Protein AF-A0A9X1IE29-F1 (afdb_monomer)

Organism: NCBI:txid2883479

Radius of gyration: 14.36 Å; Cα contacts (8 Å, |Δi|>4): 233; chains: 1; bounding box: 39×38×34 Å

Sequence (122 aa):
MTEAEPSRCIRVRAYREGVRDAGRTFRLPADADVQAALKRAALAAVPKAEGWTLRLFSVERTEAGERVAAVLDRLARREMGGPDFAAALAATLDGARAVLAVGARDAKRVERVRSALGGDRR

Secondary structure (DSSP, 8-state):
---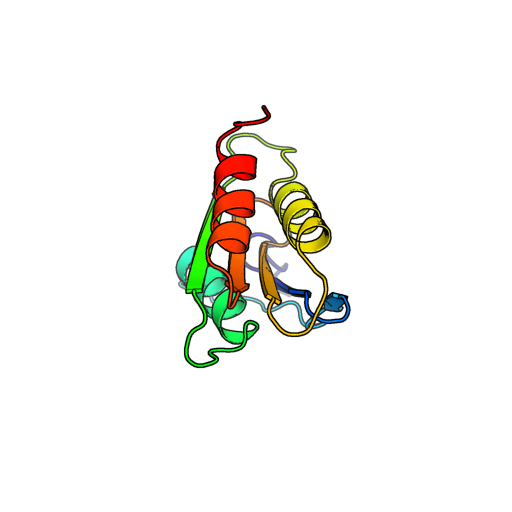--GGGEEEEEEESSSEEEEEEEEEPPTT--HHHHHHHHHHHHS---TT-EEEEEEEE-SSTT--HHHHHHHHHHHH--STTEEEEEEEETTSSEEEEEEEESSHHHHHHHHHHHTT---

pLDDT: mean 87.64, std 11.44, range [39.91, 97.5]

Solvent-accessible surface area (backbone atoms only — not comparable to full-atom values): 6823 Å² total; per-residue (Å²): 133,84,76,79,58,41,76,42,26,34,38,42,34,30,36,32,92,52,80,42,67,68,84,52,73,44,76,56,63,99,83,57,60,60,68,63,48,29,50,52,56,7,51,72,59,31,79,89,56,88,78,43,44,74,50,79,47,79,49,67,54,90,54,91,88,51,58,55,49,59,54,51,51,52,52,49,60,70,65,46,56,54,93,58,29,31,24,8,41,12,27,25,68,67,36,52,39,26,20,39,26,40,31,19,52,52,55,67,62,55,47,52,55,51,36,61,72,73,68,62,77,128

Structure (mmCIF, N/CA/C/O backbone):
data_AF-A0A9X1IE29-F1
#
_entry.id   AF-A0A9X1IE29-F1
#
loop_
_atom_site.group_PDB
_atom_site.id
_atom_site.type_symbol
_atom_site.label_atom_id
_atom_site.label_alt_id
_atom_site.label_comp_id
_atom_site.label_asym_id
_atom_site.label_entity_id
_atom_site.label_seq_id
_atom_site.pdbx_PDB_ins_code
_atom_site.Cartn_x
_atom_site.Cartn_y
_atom_site.Cartn_z
_atom_site.occupancy
_atom_site.B_iso_or_equiv
_atom_site.auth_seq_id
_atom_site.auth_comp_id
_atom_site.auth_asym_id
_atom_site.auth_atom_id
_atom_site.pdbx_PDB_model_num
ATOM 1 N N . MET A 1 1 ? 24.797 -15.469 -13.695 1.00 39.91 1 MET A N 1
ATOM 2 C CA . MET A 1 1 ? 24.244 -14.781 -12.508 1.00 39.91 1 MET A CA 1
ATOM 3 C C . MET A 1 1 ? 23.214 -13.790 -13.026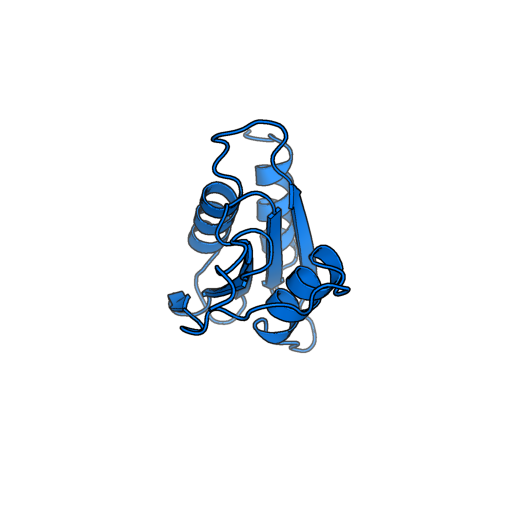 1.00 39.91 1 MET A C 1
ATOM 5 O O . MET A 1 1 ? 23.604 -12.817 -13.650 1.00 39.91 1 MET A O 1
ATOM 9 N N . THR A 1 2 ? 21.920 -14.095 -12.936 1.00 48.62 2 THR A N 1
ATOM 10 C CA . THR A 1 2 ? 20.861 -13.247 -13.508 1.00 48.62 2 THR A CA 1
ATOM 11 C C . THR A 1 2 ? 20.736 -11.985 -12.670 1.00 48.62 2 THR A C 1
ATOM 13 O O . THR A 1 2 ? 20.223 -12.039 -11.545 1.00 48.62 2 THR A O 1
ATOM 16 N N . GLU A 1 3 ? 21.230 -10.879 -13.225 1.00 55.62 3 GLU A N 1
ATOM 17 C CA . GLU A 1 3 ? 21.073 -9.524 -12.707 1.00 55.62 3 GLU A CA 1
ATOM 18 C C . GLU A 1 3 ? 19.630 -9.340 -12.210 1.00 55.62 3 GLU A C 1
ATOM 20 O O . GLU A 1 3 ? 18.660 -9.803 -12.826 1.00 55.62 3 GLU A O 1
ATOM 25 N N . ALA A 1 4 ? 19.477 -8.832 -10.991 1.00 63.00 4 ALA A N 1
ATOM 26 C CA . ALA A 1 4 ? 18.159 -8.666 -10.405 1.00 63.00 4 ALA A CA 1
ATOM 27 C C . ALA A 1 4 ? 17.474 -7.492 -11.109 1.00 63.00 4 ALA A C 1
ATOM 29 O O . ALA A 1 4 ? 17.864 -6.355 -10.881 1.00 63.00 4 ALA A O 1
ATOM 30 N N . GLU A 1 5 ? 16.467 -7.759 -11.945 1.00 81.94 5 GLU A N 1
ATOM 31 C CA . GLU A 1 5 ? 15.621 -6.723 -12.551 1.00 81.94 5 GLU A CA 1
ATOM 32 C C . GLU A 1 5 ? 14.910 -5.929 -11.437 1.00 81.94 5 GLU A C 1
ATOM 34 O O . GLU A 1 5 ? 14.002 -6.469 -10.791 1.00 81.94 5 GLU A O 1
ATOM 39 N N . PRO A 1 6 ? 15.292 -4.665 -11.156 1.00 81.94 6 PRO A N 1
ATOM 40 C CA . PRO A 1 6 ? 14.807 -3.957 -9.968 1.00 81.94 6 PRO A CA 1
ATOM 41 C C . PRO A 1 6 ? 13.296 -3.680 -9.999 1.00 81.94 6 PRO A C 1
ATOM 43 O O . PRO A 1 6 ? 12.662 -3.581 -8.948 1.00 81.94 6 PRO A O 1
ATOM 46 N N . SER A 1 7 ? 12.701 -3.646 -11.193 1.00 85.38 7 SER A N 1
ATOM 47 C CA . SER A 1 7 ? 11.253 -3.563 -11.435 1.00 85.38 7 SER A CA 1
ATOM 48 C C . SER A 1 7 ? 10.468 -4.779 -10.924 1.00 85.38 7 SER A C 1
ATOM 50 O O . SER A 1 7 ? 9.251 -4.715 -10.754 1.00 85.38 7 SER A O 1
ATOM 52 N N . ARG A 1 8 ? 11.154 -5.894 -10.644 1.00 86.06 8 ARG A N 1
ATOM 53 C CA . ARG A 1 8 ? 10.572 -7.162 -10.169 1.00 86.06 8 ARG A CA 1
ATOM 54 C C . ARG A 1 8 ? 10.974 -7.511 -8.747 1.00 86.06 8 ARG A C 1
ATOM 56 O O . ARG A 1 8 ? 10.570 -8.549 -8.223 1.00 86.06 8 ARG A O 1
ATOM 63 N N . CYS A 1 9 ? 11.773 -6.659 -8.125 1.00 89.31 9 CYS A N 1
ATOM 64 C CA . CYS A 1 9 ? 12.129 -6.763 -6.726 1.00 89.31 9 CYS A CA 1
ATOM 65 C C . CYS A 1 9 ? 11.192 -5.863 -5.928 1.00 89.31 9 CYS A C 1
ATOM 67 O O . CYS A 1 9 ? 11.144 -4.660 -6.167 1.00 89.31 9 CYS A O 1
ATOM 69 N N . ILE A 1 10 ? 10.452 -6.436 -4.981 1.00 91.31 10 ILE A N 1
ATOM 70 C CA . ILE A 1 10 ? 9.520 -5.690 -4.133 1.00 91.31 10 ILE A CA 1
ATOM 71 C C . ILE A 1 10 ? 10.050 -5.580 -2.707 1.00 91.31 10 ILE A C 1
AT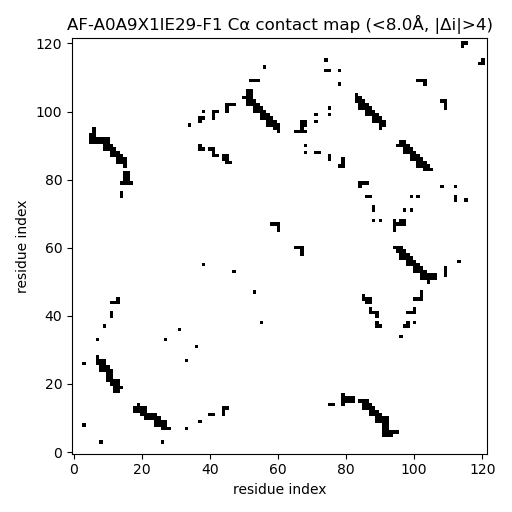OM 73 O O . ILE A 1 10 ? 10.601 -6.536 -2.158 1.00 91.31 10 ILE A O 1
ATOM 77 N N . ARG A 1 11 ? 9.837 -4.425 -2.082 1.00 92.62 11 ARG A N 1
ATOM 78 C CA . ARG A 1 11 ? 10.095 -4.181 -0.660 1.00 92.62 11 ARG A CA 1
ATOM 79 C C . ARG A 1 11 ? 8.793 -3.819 0.032 1.00 92.62 11 ARG A C 1
ATOM 81 O O . ARG A 1 11 ? 7.991 -3.078 -0.529 1.00 92.62 11 ARG A O 1
ATOM 88 N N . VAL A 1 12 ? 8.605 -4.320 1.251 1.00 92.00 12 VAL A N 1
ATOM 89 C CA . VAL A 1 12 ? 7.406 -4.063 2.057 1.00 92.00 12 VAL A CA 1
ATOM 90 C C . VAL A 1 12 ? 7.789 -3.410 3.378 1.00 92.00 12 VAL A C 1
ATOM 92 O O . VAL A 1 12 ? 8.684 -3.880 4.077 1.00 92.00 12 VAL A O 1
ATOM 95 N N . ARG A 1 13 ? 7.081 -2.346 3.747 1.00 93.62 13 ARG A N 1
ATOM 96 C CA . ARG A 1 13 ? 7.223 -1.639 5.022 1.00 93.62 13 ARG A CA 1
ATOM 97 C C . ARG A 1 13 ? 5.865 -1.507 5.692 1.00 93.62 13 ARG A C 1
ATOM 99 O O . ARG A 1 13 ? 4.916 -1.082 5.050 1.00 93.62 13 ARG A O 1
ATOM 106 N N . ALA A 1 14 ? 5.780 -1.846 6.971 1.00 91.75 14 ALA A N 1
ATOM 107 C CA . ALA A 1 14 ? 4.586 -1.719 7.794 1.00 91.75 14 ALA A CA 1
ATOM 108 C C . ALA A 1 14 ? 4.687 -0.512 8.740 1.00 91.75 14 ALA A C 1
ATOM 110 O O . ALA A 1 14 ? 5.759 -0.197 9.259 1.00 91.75 14 ALA A O 1
ATOM 111 N N . TYR A 1 15 ? 3.550 0.129 8.991 1.00 92.25 15 TYR A N 1
ATOM 112 C CA . TYR A 1 15 ? 3.385 1.296 9.856 1.00 92.25 15 TYR A CA 1
ATOM 113 C C . TYR A 1 15 ? 2.304 0.959 10.883 1.00 92.25 15 TYR A C 1
ATOM 115 O O . TYR A 1 15 ? 1.168 0.682 10.501 1.00 92.25 15 TYR A O 1
ATOM 123 N N . ARG A 1 16 ? 2.666 0.914 12.167 1.00 87.56 16 ARG A N 1
ATOM 124 C CA . ARG A 1 16 ? 1.759 0.654 13.304 1.00 87.56 16 ARG A CA 1
ATOM 125 C C . ARG A 1 16 ? 2.142 1.581 14.465 1.00 87.56 16 ARG A C 1
ATOM 127 O O . ARG A 1 16 ? 2.293 2.771 14.252 1.00 87.56 16 ARG A O 1
ATOM 134 N N . GLU A 1 17 ? 2.405 1.054 15.659 1.00 83.31 17 GLU A N 1
ATOM 135 C CA . GLU A 1 17 ? 3.025 1.808 16.766 1.00 83.31 17 GLU A CA 1
ATOM 136 C C . GLU A 1 17 ? 4.462 2.259 16.448 1.00 83.31 17 GLU A C 1
ATOM 138 O O . GLU A 1 17 ? 4.996 3.179 17.057 1.00 83.31 17 GLU A O 1
ATOM 143 N N . GLY A 1 18 ? 5.080 1.627 15.451 1.00 82.44 18 GLY A N 1
ATOM 144 C CA . GLY A 1 18 ? 6.346 2.038 14.870 1.00 82.44 18 GLY A CA 1
ATOM 145 C C . GLY A 1 18 ? 6.447 1.590 13.417 1.00 82.44 18 GLY A C 1
ATOM 146 O O . GLY A 1 18 ? 5.600 0.848 12.906 1.00 82.44 18 GLY A O 1
ATOM 147 N N . VAL A 1 19 ? 7.509 2.035 12.750 1.00 85.19 19 VAL A N 1
ATOM 148 C CA . VAL A 1 19 ? 7.817 1.618 11.380 1.00 85.19 19 VAL A CA 1
ATOM 149 C C . VAL A 1 19 ? 8.628 0.332 11.426 1.00 85.19 19 VAL A C 1
ATOM 151 O O . VAL A 1 19 ? 9.707 0.297 12.011 1.00 85.19 19 VAL A O 1
ATOM 154 N N . ARG A 1 20 ? 8.123 -0.720 10.783 1.00 82.94 20 ARG A N 1
ATOM 155 C CA . ARG A 1 20 ? 8.833 -1.991 10.632 1.00 82.94 20 ARG A CA 1
ATOM 156 C C . ARG A 1 20 ? 9.046 -2.270 9.161 1.00 82.94 20 ARG A C 1
ATOM 158 O O . ARG A 1 20 ? 8.095 -2.377 8.393 1.00 82.94 20 ARG A O 1
ATOM 165 N N . ASP A 1 21 ? 10.300 -2.389 8.763 1.00 77.38 21 ASP A N 1
ATOM 166 C CA . ASP A 1 21 ? 10.611 -2.942 7.456 1.00 77.38 21 ASP A CA 1
ATOM 167 C C . ASP A 1 21 ? 10.408 -4.457 7.511 1.00 77.38 21 ASP A C 1
ATOM 169 O O . ASP A 1 21 ? 10.856 -5.097 8.462 1.00 77.38 21 ASP A O 1
ATOM 173 N N . ALA A 1 22 ? 9.751 -5.046 6.511 1.00 67.31 22 ALA A N 1
ATOM 174 C CA . ALA A 1 22 ? 9.689 -6.502 6.413 1.00 67.31 22 ALA A CA 1
ATOM 175 C C . ALA A 1 22 ? 11.080 -7.102 6.118 1.00 67.31 22 ALA A C 1
ATOM 177 O O . ALA A 1 22 ? 11.243 -8.320 6.164 1.00 67.31 22 ALA A O 1
ATOM 178 N N . GLY A 1 23 ? 12.078 -6.259 5.800 1.00 60.31 23 GLY A N 1
ATOM 179 C CA . GLY A 1 23 ? 13.506 -6.586 5.743 1.00 60.31 23 GLY A CA 1
ATOM 180 C C . GLY A 1 23 ? 13.903 -7.480 4.570 1.00 60.31 23 GLY A C 1
ATOM 181 O O . GLY A 1 23 ? 15.083 -7.612 4.260 1.00 60.31 23 GLY A O 1
ATOM 182 N N . ARG A 1 24 ? 12.926 -8.078 3.888 1.00 70.00 24 ARG A N 1
ATOM 183 C CA . ARG A 1 24 ? 13.123 -8.959 2.746 1.00 70.00 24 ARG A CA 1
ATOM 184 C C . ARG A 1 24 ? 12.719 -8.225 1.477 1.00 70.00 24 ARG A C 1
ATOM 186 O O . ARG A 1 24 ? 11.578 -7.789 1.329 1.00 70.00 24 ARG A O 1
ATOM 193 N N . THR A 1 25 ? 13.679 -8.098 0.568 1.00 81.69 25 THR A N 1
ATOM 194 C CA . THR A 1 25 ? 13.378 -7.835 -0.837 1.00 81.69 25 THR A CA 1
ATOM 195 C C . THR A 1 25 ? 12.928 -9.155 -1.448 1.00 81.69 25 THR A C 1
ATOM 197 O O . THR A 1 25 ? 13.660 -10.141 -1.372 1.00 81.69 25 THR A O 1
ATOM 200 N N . PHE A 1 26 ? 11.737 -9.193 -2.037 1.00 84.00 26 PHE A N 1
ATOM 201 C CA . PHE A 1 26 ? 11.224 -10.387 -2.705 1.00 84.00 26 PHE A CA 1
ATOM 202 C C . PHE A 1 26 ? 11.383 -10.231 -4.211 1.00 84.00 26 PHE A C 1
ATOM 204 O O . PHE A 1 26 ? 10.897 -9.258 -4.787 1.00 84.00 26 PHE A O 1
ATOM 211 N N . ARG A 1 27 ? 12.057 -11.188 -4.850 1.00 90.06 27 ARG A N 1
ATOM 212 C CA . ARG A 1 27 ? 12.149 -11.256 -6.310 1.00 90.06 27 ARG A CA 1
ATOM 213 C C . ARG A 1 27 ? 10.926 -11.987 -6.852 1.00 90.06 27 ARG A C 1
ATOM 215 O O . ARG A 1 27 ? 10.630 -13.098 -6.417 1.00 90.06 27 ARG A O 1
ATOM 222 N N . LEU A 1 28 ? 10.235 -11.366 -7.798 1.00 89.62 28 LEU A N 1
ATOM 223 C CA . LEU A 1 28 ? 9.093 -11.965 -8.476 1.00 89.62 28 LEU A CA 1
ATOM 224 C C . LEU A 1 28 ? 9.549 -12.817 -9.680 1.00 89.62 28 LEU A C 1
ATOM 226 O O . LEU A 1 28 ? 10.503 -12.429 -10.361 1.00 89.62 28 LEU A O 1
ATOM 230 N N . PRO A 1 29 ? 8.869 -13.946 -9.967 1.00 89.75 29 PRO A N 1
ATOM 231 C CA . PRO A 1 29 ? 9.041 -14.715 -11.204 1.00 89.75 29 PRO A CA 1
ATOM 232 C C . PRO A 1 29 ? 8.866 -13.870 -12.471 1.00 89.75 29 PRO A C 1
ATOM 234 O O . PRO A 1 29 ? 8.212 -12.826 -12.421 1.00 89.75 29 PRO A O 1
ATOM 237 N N . ALA A 1 30 ? 9.417 -14.340 -13.599 1.00 87.12 30 ALA A N 1
ATOM 238 C CA . ALA A 1 30 ? 9.453 -13.644 -14.894 1.00 87.12 30 ALA A CA 1
ATOM 239 C C . ALA A 1 30 ? 8.068 -13.416 -15.549 1.00 87.12 30 ALA A C 1
ATOM 241 O O . ALA A 1 30 ? 7.886 -12.515 -16.369 1.00 87.12 30 ALA A O 1
ATOM 242 N N . ASP A 1 31 ? 7.065 -14.156 -15.114 1.00 89.50 31 ASP A N 1
ATOM 243 C CA . ASP A 1 31 ? 5.673 -14.134 -15.566 1.00 89.50 31 ASP A CA 1
ATOM 244 C C . ASP A 1 31 ? 4.713 -13.530 -14.524 1.00 89.50 31 ASP A C 1
ATOM 246 O O . ASP A 1 31 ? 3.524 -13.359 -14.784 1.00 89.50 31 ASP A O 1
ATOM 250 N N . ALA A 1 32 ? 5.214 -13.175 -13.337 1.00 90.88 32 ALA A N 1
ATOM 251 C CA . ALA A 1 32 ? 4.372 -12.672 -12.263 1.00 90.88 32 ALA A CA 1
ATOM 252 C C . ALA A 1 32 ? 3.785 -11.284 -12.566 1.00 90.88 32 ALA A C 1
ATOM 254 O O . ALA A 1 32 ? 4.507 -10.344 -12.907 1.00 90.88 32 ALA A O 1
ATOM 255 N N . ASP A 1 33 ? 2.486 -11.128 -12.302 1.00 93.88 33 ASP A N 1
ATOM 256 C CA . ASP A 1 33 ? 1.828 -9.823 -12.241 1.00 93.88 33 ASP A CA 1
ATOM 257 C C . ASP A 1 33 ? 2.356 -9.025 -11.036 1.00 93.88 33 ASP A C 1
ATOM 259 O O . ASP A 1 33 ? 1.993 -9.266 -9.876 1.00 93.88 33 ASP A O 1
ATOM 263 N N . VAL A 1 34 ? 3.223 -8.053 -11.332 1.00 92.69 34 VAL A N 1
ATOM 264 C CA . VAL A 1 34 ? 3.841 -7.154 -10.351 1.00 92.69 34 VAL A CA 1
ATOM 265 C C . VAL A 1 34 ? 2.786 -6.384 -9.558 1.00 92.69 34 VAL A C 1
ATOM 267 O O . VAL A 1 34 ? 2.907 -6.259 -8.340 1.00 92.69 34 VAL A O 1
ATOM 270 N N . GLN A 1 35 ? 1.723 -5.903 -10.204 1.00 94.19 35 GLN A N 1
ATOM 271 C CA . GLN A 1 35 ? 0.709 -5.093 -9.535 1.00 94.19 35 GLN A CA 1
ATOM 272 C C . GLN A 1 35 ? -0.120 -5.934 -8.563 1.00 94.19 35 GLN A C 1
ATOM 274 O O . GLN A 1 35 ? -0.357 -5.527 -7.420 1.00 94.19 35 GLN A O 1
ATOM 279 N N . ALA A 1 36 ? -0.527 -7.135 -8.977 1.00 95.56 36 ALA A N 1
ATOM 280 C CA . ALA A 1 36 ? -1.196 -8.079 -8.088 1.00 95.56 36 ALA A CA 1
ATOM 28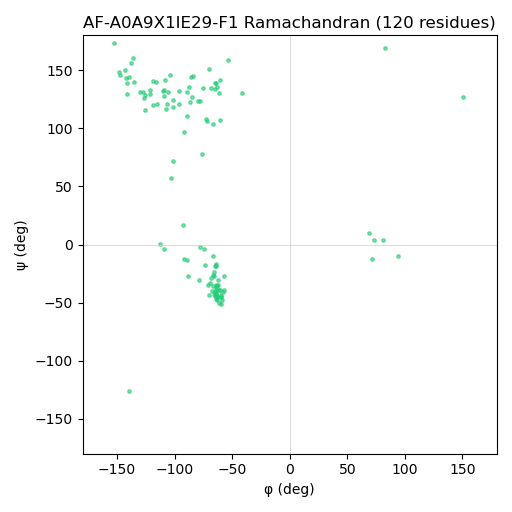1 C C . ALA A 1 36 ? -0.279 -8.536 -6.943 1.00 95.56 36 ALA A C 1
ATOM 283 O O . ALA A 1 36 ? -0.746 -8.733 -5.818 1.00 95.56 36 ALA A O 1
ATOM 284 N N . ALA A 1 37 ? 1.022 -8.705 -7.197 1.00 94.88 37 ALA A N 1
ATOM 285 C CA . ALA A 1 37 ? 1.996 -9.040 -6.164 1.00 94.88 37 ALA A CA 1
ATOM 286 C C . ALA A 1 37 ? 2.133 -7.921 -5.120 1.00 94.88 37 ALA A C 1
ATOM 288 O O . ALA A 1 37 ? 2.041 -8.202 -3.926 1.00 94.88 37 ALA A O 1
ATOM 289 N N . LEU A 1 38 ? 2.255 -6.658 -5.544 1.00 95.56 38 LEU A N 1
ATOM 290 C CA . LEU A 1 38 ? 2.313 -5.502 -4.641 1.00 95.56 38 LEU A CA 1
ATOM 291 C C . LEU A 1 38 ? 1.051 -5.383 -3.775 1.00 95.56 38 LEU A C 1
ATOM 293 O O . LEU A 1 38 ? 1.156 -5.220 -2.560 1.00 95.56 38 LEU A O 1
ATOM 297 N N . LYS A 1 39 ? -0.143 -5.530 -4.370 1.00 96.62 39 LYS A N 1
ATOM 298 C CA . LYS A 1 39 ? -1.420 -5.512 -3.629 1.00 96.62 39 LYS A CA 1
ATOM 299 C C . LYS A 1 39 ? -1.480 -6.608 -2.567 1.00 96.62 39 LYS A C 1
ATOM 301 O O . LYS A 1 39 ? -1.821 -6.328 -1.418 1.00 96.62 39 LYS A O 1
ATOM 306 N N . ARG A 1 40 ? -1.118 -7.843 -2.930 1.00 95.06 40 ARG A N 1
ATOM 307 C CA . ARG A 1 40 ? -1.086 -8.979 -1.995 1.00 95.06 40 ARG A CA 1
ATOM 308 C C . ARG A 1 40 ? -0.070 -8.762 -0.878 1.00 95.06 40 ARG A C 1
ATOM 310 O O . ARG A 1 40 ? -0.399 -8.984 0.283 1.00 95.06 40 ARG A O 1
ATOM 317 N N . ALA A 1 41 ? 1.125 -8.287 -1.218 1.00 93.50 41 ALA A N 1
ATOM 318 C CA . ALA A 1 41 ? 2.193 -8.025 -0.262 1.00 93.50 41 ALA A CA 1
ATOM 319 C C . ALA A 1 41 ? 1.807 -6.932 0.750 1.00 93.50 41 ALA A C 1
ATOM 321 O O . ALA A 1 41 ? 1.981 -7.122 1.953 1.00 93.50 41 ALA A O 1
ATOM 322 N N . ALA A 1 42 ? 1.217 -5.827 0.285 1.00 94.44 42 ALA A N 1
ATOM 323 C CA . ALA A 1 42 ? 0.724 -4.765 1.159 1.00 94.44 42 ALA A CA 1
ATOM 324 C C . ALA A 1 42 ? -0.408 -5.268 2.075 1.00 94.44 42 ALA A C 1
ATOM 326 O O . ALA A 1 42 ? -0.345 -5.091 3.289 1.00 94.44 42 ALA A O 1
ATOM 327 N N . LEU A 1 43 ? -1.409 -5.971 1.530 1.00 94.12 43 LEU A N 1
ATOM 328 C CA . LEU A 1 43 ? -2.512 -6.528 2.326 1.00 94.12 43 LEU A CA 1
ATOM 329 C C . LEU A 1 43 ? -2.056 -7.557 3.365 1.00 94.12 43 LEU A C 1
ATOM 331 O O . LEU A 1 43 ? -2.654 -7.639 4.434 1.00 94.12 43 LEU A O 1
ATOM 335 N N . ALA A 1 44 ? -1.030 -8.355 3.066 1.00 92.44 44 ALA A N 1
ATOM 336 C CA . ALA A 1 44 ? -0.504 -9.348 3.999 1.00 92.44 44 ALA A CA 1
ATOM 337 C C . ALA A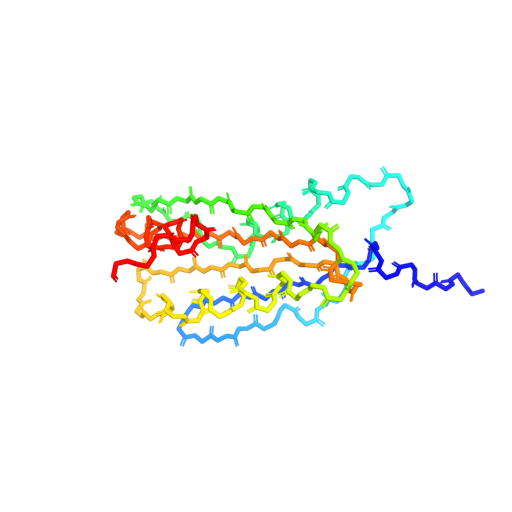 1 44 ? 0.150 -8.709 5.238 1.00 92.44 44 ALA A C 1
ATOM 339 O O . ALA A 1 44 ? 0.183 -9.324 6.301 1.00 92.44 44 ALA A O 1
ATOM 340 N N . ALA A 1 45 ? 0.649 -7.477 5.117 1.00 91.06 45 ALA A N 1
ATOM 341 C CA . ALA A 1 45 ? 1.319 -6.761 6.200 1.00 91.06 45 ALA A CA 1
ATOM 342 C C . ALA A 1 45 ? 0.365 -5.917 7.079 1.00 91.06 45 ALA A C 1
ATOM 344 O O . ALA A 1 45 ? 0.744 -5.501 8.184 1.00 91.06 45 ALA A O 1
ATOM 345 N N . VAL A 1 46 ? -0.880 -5.694 6.640 1.00 91.25 46 VAL A N 1
ATOM 346 C CA . VAL A 1 46 ? -1.908 -4.952 7.392 1.00 91.25 46 VAL A CA 1
ATOM 347 C C . VAL A 1 46 ? -2.823 -5.925 8.153 1.00 91.25 46 VAL A C 1
ATOM 349 O O . VAL A 1 46 ? -3.290 -6.904 7.571 1.00 91.25 46 VAL A O 1
ATOM 352 N N . PRO A 1 47 ? -3.096 -5.694 9.452 1.00 89.31 47 PRO A N 1
ATOM 353 C CA . PRO A 1 47 ? -4.038 -6.507 10.211 1.00 89.31 47 PRO A CA 1
ATOM 354 C C . PRO A 1 47 ? -5.458 -6.370 9.646 1.00 89.31 47 PRO A C 1
ATOM 356 O O . PRO A 1 47 ? -5.909 -5.278 9.305 1.00 89.31 47 PRO A O 1
ATOM 359 N N . LYS A 1 48 ? -6.175 -7.493 9.583 1.00 88.31 48 LYS A N 1
ATOM 360 C CA . LYS A 1 48 ? -7.588 -7.559 9.189 1.00 88.31 48 LYS A CA 1
ATOM 361 C C . LYS A 1 48 ? -8.427 -7.694 10.454 1.00 88.31 48 LYS A C 1
ATOM 363 O O . LYS A 1 48 ? -8.875 -8.784 10.789 1.00 88.31 48 LYS A O 1
ATOM 368 N N . ALA A 1 49 ? -8.514 -6.604 11.206 1.00 90.06 49 ALA A N 1
ATOM 369 C CA . ALA A 1 49 ? -9.312 -6.550 12.422 1.00 90.06 49 ALA A CA 1
ATOM 370 C C . ALA A 1 49 ? -10.777 -6.239 12.085 1.00 90.06 49 ALA A C 1
ATOM 372 O O . ALA A 1 49 ? -11.068 -5.499 11.144 1.00 90.06 49 ALA A O 1
ATOM 373 N N . GLU A 1 50 ? -11.699 -6.813 12.851 1.00 90.88 50 GLU A N 1
ATOM 374 C CA . GLU A 1 50 ? -13.127 -6.545 12.702 1.00 90.88 50 GLU A CA 1
ATOM 375 C C . GLU A 1 50 ? -13.436 -5.055 12.935 1.00 90.88 50 GLU A C 1
ATOM 377 O O . GLU A 1 50 ? -12.821 -4.392 13.772 1.00 90.88 50 GLU A O 1
ATOM 382 N N . GLY A 1 51 ? -14.369 -4.506 12.152 1.00 91.38 51 GLY A N 1
ATOM 383 C CA . GLY A 1 51 ? -14.756 -3.095 12.228 1.00 91.38 51 GLY A CA 1
ATOM 384 C C . GLY A 1 51 ? -13.731 -2.109 11.656 1.00 91.38 51 GLY A C 1
ATOM 385 O O . GLY A 1 51 ? -13.947 -0.901 11.738 1.00 91.38 51 GLY A O 1
ATOM 386 N N . TRP A 1 52 ? -12.624 -2.582 11.071 1.00 95.12 52 TRP A N 1
ATOM 387 C CA . TRP A 1 52 ? -11.660 -1.717 10.392 1.00 95.12 52 TRP A CA 1
ATOM 388 C C . TRP A 1 52 ? -12.038 -1.502 8.928 1.00 95.12 52 TRP A C 1
ATOM 390 O O . TRP A 1 52 ? -12.333 -2.438 8.187 1.00 95.12 52 TRP A O 1
ATOM 400 N N . THR A 1 53 ? -11.945 -0.253 8.484 1.00 94.88 53 THR A N 1
ATOM 401 C CA . THR A 1 53 ? -11.989 0.099 7.067 1.00 94.88 53 THR A CA 1
ATOM 402 C C . THR A 1 53 ? -10.624 -0.165 6.449 1.00 94.88 53 THR A C 1
ATOM 404 O O . THR A 1 53 ? -9.623 0.395 6.897 1.00 94.88 53 THR A O 1
ATOM 407 N N . LEU A 1 54 ? -10.588 -0.993 5.404 1.00 95.12 54 LEU A N 1
ATOM 408 C CA . LEU A 1 54 ? -9.385 -1.301 4.632 1.00 95.12 54 LEU A CA 1
ATOM 409 C C . LEU A 1 54 ? -9.473 -0.681 3.238 1.00 95.12 54 LEU A C 1
ATOM 411 O O . LEU A 1 54 ? -10.468 -0.856 2.535 1.00 95.12 54 LEU A O 1
ATOM 415 N N . ARG A 1 55 ? -8.410 0.002 2.807 1.00 95.81 55 ARG A N 1
ATOM 416 C CA . ARG A 1 55 ? -8.312 0.571 1.459 1.00 95.81 55 ARG A CA 1
ATOM 417 C C . ARG A 1 55 ? -6.918 0.402 0.874 1.00 95.81 55 ARG A C 1
ATOM 419 O O . ARG A 1 55 ? -5.918 0.474 1.583 1.00 95.81 55 ARG A O 1
ATOM 426 N N . LEU A 1 56 ? -6.872 0.177 -0.436 1.00 96.19 56 LEU A N 1
ATOM 427 C CA . LEU A 1 56 ? -5.643 0.101 -1.217 1.00 96.19 56 LEU A CA 1
ATOM 428 C C . LEU A 1 56 ? -5.524 1.323 -2.119 1.00 96.19 56 LEU A C 1
ATOM 430 O O . LEU A 1 56 ? -6.456 1.655 -2.849 1.00 96.19 56 LEU A O 1
ATOM 434 N N . PHE A 1 57 ? -4.343 1.925 -2.118 1.00 95.44 57 PHE A N 1
ATOM 435 C CA . PHE A 1 57 ? -3.957 2.995 -3.023 1.00 95.44 57 PHE A CA 1
ATOM 436 C C . PHE A 1 57 ? -2.826 2.480 -3.901 1.00 95.44 57 PHE A C 1
ATOM 438 O O . PHE A 1 57 ? -1.806 2.027 -3.391 1.00 95.44 57 PHE A O 1
ATOM 445 N N . SER A 1 58 ? -3.032 2.490 -5.213 1.00 95.25 58 SER A N 1
ATOM 446 C CA . SER A 1 58 ? -2.032 2.084 -6.201 1.00 95.25 58 SER A CA 1
ATOM 447 C C . SER A 1 58 ? -1.551 3.324 -6.934 1.00 95.25 58 SER A C 1
ATOM 449 O O . SER A 1 58 ? -2.381 4.081 -7.427 1.00 95.25 58 SER A O 1
ATOM 451 N N . VAL A 1 59 ? -0.238 3.524 -6.988 1.00 93.69 59 VAL A N 1
ATOM 452 C CA . VAL A 1 59 ? 0.380 4.650 -7.688 1.00 93.69 59 VAL A CA 1
ATOM 453 C C . VAL A 1 59 ? 1.477 4.111 -8.595 1.00 93.69 59 VAL A C 1
ATOM 455 O O . VAL A 1 59 ? 2.320 3.316 -8.171 1.00 93.69 59 VAL A O 1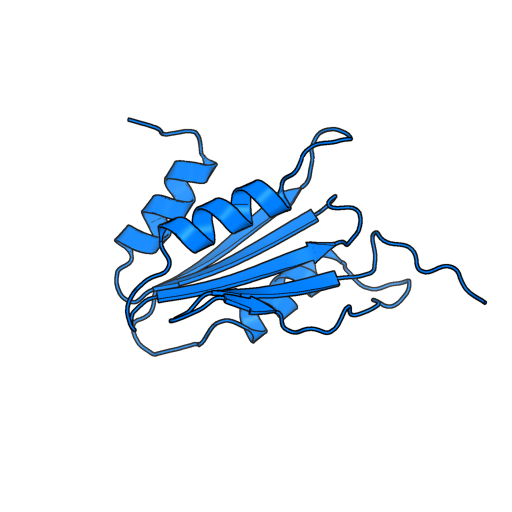
ATOM 458 N N . GLU A 1 60 ? 1.449 4.554 -9.842 1.00 93.31 60 GLU A N 1
ATOM 459 C CA . GLU A 1 60 ? 2.483 4.315 -10.839 1.00 93.31 60 GLU A CA 1
ATOM 460 C C . GLU A 1 60 ? 3.093 5.662 -11.205 1.00 93.31 60 GLU A C 1
ATOM 462 O O . GLU A 1 60 ? 2.379 6.665 -11.273 1.00 93.31 60 GLU A O 1
ATOM 467 N N . ARG A 1 61 ? 4.415 5.692 -11.377 1.00 91.75 61 ARG A N 1
ATOM 468 C CA . ARG A 1 61 ? 5.073 6.899 -11.867 1.00 91.75 61 ARG A CA 1
ATOM 469 C C . ARG A 1 61 ? 4.611 7.199 -13.291 1.00 91.75 61 ARG A C 1
ATOM 471 O O . ARG A 1 61 ? 4.522 6.300 -14.124 1.00 91.75 61 ARG A O 1
ATOM 478 N N . THR A 1 62 ? 4.374 8.464 -13.565 1.00 89.19 62 THR A N 1
ATOM 479 C CA . THR A 1 62 ? 4.119 9.004 -14.897 1.00 89.19 62 THR A CA 1
ATOM 480 C C . THR A 1 62 ? 5.409 9.403 -15.606 1.00 89.19 62 THR A C 1
ATOM 482 O O . THR A 1 62 ? 5.487 9.307 -16.827 1.00 89.19 62 THR A O 1
ATOM 485 N N . GLU A 1 63 ? 6.455 9.751 -14.849 1.00 89.38 63 GLU A N 1
ATOM 486 C CA . GLU A 1 63 ? 7.743 10.193 -15.388 1.00 89.38 63 GLU A CA 1
ATOM 487 C C . GLU A 1 63 ? 8.934 9.589 -14.630 1.00 89.38 63 GLU A C 1
ATOM 489 O O . GLU A 1 63 ? 8.853 9.180 -13.465 1.00 89.38 63 GLU A O 1
ATOM 494 N N . ALA A 1 64 ? 10.085 9.517 -15.303 1.00 85.94 64 ALA A N 1
ATOM 495 C CA . ALA A 1 64 ? 11.322 9.072 -14.674 1.00 85.94 64 ALA A CA 1
ATOM 496 C C . ALA A 1 64 ? 11.756 10.062 -13.577 1.00 85.94 64 ALA A C 1
ATOM 498 O O . ALA A 1 64 ? 11.777 11.270 -13.779 1.00 85.94 64 ALA A O 1
ATOM 499 N N . GLY A 1 65 ? 12.138 9.539 -12.410 1.00 84.06 65 GLY A N 1
ATOM 500 C CA . GLY A 1 65 ? 12.578 10.350 -11.269 1.00 84.06 65 GLY A CA 1
ATOM 501 C C . GLY A 1 65 ? 11.482 10.689 -10.253 1.00 84.06 65 GLY A C 1
ATOM 502 O O . GLY A 1 65 ? 11.810 11.124 -9.145 1.00 84.06 65 GLY A O 1
ATOM 503 N N . GLU A 1 66 ? 10.206 10.423 -10.554 1.00 88.31 66 GLU A N 1
ATOM 504 C CA . GLU A 1 66 ? 9.134 10.561 -9.567 1.00 88.31 66 GLU A CA 1
ATOM 505 C C . GLU A 1 66 ? 9.321 9.601 -8.387 1.00 88.31 66 GLU A C 1
ATOM 507 O O . GLU A 1 66 ? 9.607 8.411 -8.534 1.00 88.31 66 GLU A O 1
ATOM 512 N N . ARG A 1 67 ? 9.122 10.119 -7.172 1.00 88.12 67 ARG A N 1
ATOM 513 C CA . ARG A 1 67 ? 9.323 9.371 -5.923 1.00 88.12 67 ARG A CA 1
ATOM 514 C C . ARG A 1 67 ? 7.991 8.930 -5.316 1.00 88.12 67 ARG A C 1
ATOM 516 O O . ARG A 1 67 ? 7.702 9.246 -4.161 1.00 88.12 67 ARG A O 1
ATOM 523 N N . VAL A 1 68 ? 7.181 8.187 -6.072 1.00 90.62 68 VAL A N 1
ATOM 524 C CA . VAL A 1 68 ? 5.818 7.783 -5.659 1.00 90.62 68 VAL A CA 1
ATOM 525 C C . VAL A 1 68 ? 5.799 7.015 -4.329 1.00 90.62 68 VAL A C 1
ATOM 527 O O . VAL A 1 68 ? 4.973 7.288 -3.458 1.00 90.62 68 VAL A O 1
ATOM 530 N N . ALA A 1 69 ? 6.779 6.136 -4.097 1.00 91.44 69 ALA A N 1
ATOM 531 C CA . ALA A 1 69 ? 6.918 5.417 -2.830 1.00 91.44 69 ALA A CA 1
ATOM 532 C C . ALA A 1 69 ? 7.212 6.355 -1.643 1.00 91.44 69 ALA A C 1
ATOM 534 O O . ALA A 1 69 ? 6.718 6.125 -0.542 1.00 91.44 69 ALA A O 1
ATOM 535 N N . ALA A 1 70 ? 7.974 7.434 -1.854 1.00 91.06 70 ALA A N 1
ATOM 536 C CA . ALA A 1 70 ? 8.279 8.404 -0.801 1.00 91.06 70 ALA A CA 1
ATOM 537 C C . ALA A 1 70 ? 7.050 9.244 -0.422 1.00 91.06 70 ALA A C 1
ATOM 539 O O . ALA A 1 70 ? 6.866 9.573 0.751 1.00 91.06 70 ALA A O 1
ATOM 540 N N . VAL A 1 71 ? 6.189 9.561 -1.396 1.00 91.88 71 VAL A N 1
ATOM 541 C CA . VAL A 1 71 ? 4.903 10.229 -1.144 1.00 91.88 71 VAL A CA 1
ATOM 542 C C . VAL A 1 71 ? 4.021 9.346 -0.261 1.00 91.88 71 VAL A C 1
ATOM 544 O O . VAL A 1 71 ? 3.552 9.800 0.783 1.00 91.88 71 VAL A O 1
ATOM 547 N N . LEU A 1 72 ? 3.860 8.070 -0.623 1.00 93.94 72 LEU A N 1
ATOM 548 C CA . LEU A 1 72 ? 3.064 7.123 0.161 1.00 93.94 72 LEU A CA 1
ATOM 549 C C . LEU A 1 72 ? 3.658 6.860 1.555 1.00 93.94 72 LEU A C 1
ATOM 551 O O . LEU A 1 72 ? 2.904 6.806 2.524 1.00 93.94 72 LEU A O 1
ATOM 555 N N . ASP A 1 73 ? 4.987 6.769 1.686 1.00 93.31 73 ASP A N 1
ATOM 556 C CA . ASP A 1 73 ? 5.669 6.633 2.985 1.00 93.31 73 ASP A CA 1
ATOM 557 C C . ASP A 1 73 ? 5.371 7.830 3.899 1.00 93.31 73 ASP A C 1
ATOM 559 O O . ASP A 1 73 ? 5.033 7.646 5.070 1.00 93.31 73 ASP A O 1
ATOM 563 N N . ARG A 1 74 ? 5.412 9.057 3.362 1.00 92.44 74 ARG A N 1
ATOM 564 C CA . ARG A 1 74 ? 5.085 10.271 4.122 1.00 92.44 74 ARG A CA 1
ATOM 565 C C . ARG A 1 74 ? 3.624 10.286 4.576 1.00 92.44 74 ARG A C 1
ATOM 567 O O . ARG A 1 74 ? 3.357 10.651 5.719 1.00 92.44 74 ARG A O 1
ATOM 574 N N . LEU A 1 75 ? 2.688 9.890 3.711 1.00 91.88 75 LEU A N 1
ATOM 575 C CA . LEU A 1 75 ? 1.265 9.822 4.064 1.00 91.88 75 LEU A CA 1
ATOM 576 C C . LEU A 1 75 ? 0.997 8.777 5.147 1.00 91.88 75 LEU A C 1
ATOM 578 O O . LEU A 1 75 ? 0.310 9.074 6.122 1.00 91.88 75 LEU A O 1
ATOM 582 N N . ALA A 1 76 ? 1.592 7.589 5.020 1.00 92.12 76 ALA A N 1
ATOM 583 C CA . ALA A 1 76 ? 1.470 6.539 6.021 1.00 92.12 76 ALA A CA 1
ATOM 584 C C . ALA A 1 76 ? 2.000 7.001 7.385 1.00 92.12 76 ALA A C 1
ATOM 586 O O . ALA A 1 76 ? 1.325 6.826 8.393 1.00 92.12 76 ALA A O 1
ATOM 587 N N . ARG A 1 77 ? 3.171 7.654 7.416 1.00 92.19 77 ARG A N 1
ATOM 588 C CA . ARG A 1 77 ? 3.764 8.200 8.649 1.00 92.19 77 ARG A CA 1
ATOM 589 C C . ARG A 1 77 ? 2.926 9.295 9.298 1.00 92.19 77 ARG A C 1
ATOM 591 O O . ARG A 1 77 ? 2.911 9.370 10.518 1.00 92.19 77 ARG A O 1
ATOM 598 N N . ARG A 1 78 ? 2.260 10.142 8.507 1.00 90.88 78 ARG A N 1
ATOM 599 C CA . ARG A 1 78 ? 1.411 11.229 9.020 1.00 90.88 78 ARG A CA 1
ATOM 600 C C . ARG A 1 78 ? 0.197 10.701 9.784 1.00 90.88 78 ARG A C 1
ATOM 602 O O . ARG A 1 78 ? -0.188 11.295 10.782 1.00 90.88 78 ARG A O 1
ATOM 609 N N . GLU A 1 79 ? -0.415 9.627 9.291 1.00 87.94 79 GLU A N 1
ATOM 610 C CA . GLU A 1 79 ? -1.622 9.039 9.895 1.00 87.94 79 GLU A CA 1
ATOM 611 C C . GLU A 1 79 ? -1.306 7.937 10.920 1.00 87.94 79 GLU A C 1
ATOM 613 O O . GLU A 1 79 ? -2.186 7.517 11.677 1.00 87.94 79 GLU A O 1
ATOM 618 N N . MET A 1 80 ? -0.052 7.476 10.952 1.00 86.19 80 MET A N 1
ATOM 619 C CA . MET A 1 80 ? 0.455 6.520 11.928 1.00 86.19 80 MET A CA 1
ATOM 620 C C . MET A 1 80 ? 0.349 7.089 13.348 1.00 86.19 80 MET A C 1
ATOM 622 O O . MET A 1 80 ? 0.803 8.198 13.619 1.00 86.19 80 MET A O 1
ATOM 626 N N . GLY A 1 81 ? -0.219 6.305 14.265 1.00 76.12 81 GLY A N 1
ATOM 627 C CA . GLY A 1 81 ? -0.347 6.674 15.672 1.00 76.12 81 GLY A CA 1
ATOM 628 C C . GLY A 1 81 ? -1.576 6.048 16.329 1.00 76.12 81 GLY A C 1
ATOM 629 O O . GLY A 1 81 ? -2.706 6.212 15.854 1.00 76.12 81 GLY A O 1
ATOM 630 N N . GLY A 1 82 ? -1.348 5.358 17.447 1.00 81.00 82 GLY A N 1
ATOM 631 C CA . GLY A 1 82 ? -2.380 4.658 18.212 1.00 81.00 82 GLY A CA 1
ATOM 632 C C . GLY A 1 82 ? -2.730 3.261 17.670 1.00 81.00 82 GLY A C 1
ATOM 633 O O . GLY A 1 82 ? -2.312 2.897 16.569 1.00 81.00 82 GLY A O 1
ATOM 634 N N . PRO A 1 83 ? -3.501 2.473 18.440 1.00 86.00 83 PRO A N 1
ATOM 635 C CA . PRO A 1 83 ? -3.792 1.069 18.133 1.00 86.00 83 PRO A CA 1
ATOM 636 C C . PRO A 1 83 ? -4.787 0.879 16.977 1.00 86.00 83 PRO A C 1
ATOM 638 O O . PRO A 1 83 ? -4.853 -0.200 16.399 1.00 86.00 83 PRO A O 1
ATOM 641 N N . ASP A 1 84 ? -5.537 1.922 16.614 1.00 90.88 84 ASP A N 1
ATOM 642 C CA . ASP A 1 84 ? -6.640 1.871 15.642 1.00 90.88 84 ASP A CA 1
ATOM 643 C C . ASP A 1 84 ? -6.224 2.191 14.194 1.00 90.88 84 ASP A C 1
ATOM 645 O O . ASP A 1 84 ? -7.068 2.532 13.358 1.00 90.88 84 ASP A O 1
ATOM 649 N N . PHE A 1 85 ? -4.924 2.135 13.896 1.00 93.25 85 PHE A N 1
ATOM 650 C CA . PHE A 1 85 ? -4.380 2.381 12.564 1.00 93.25 85 PHE A CA 1
ATOM 651 C C . PHE A 1 85 ? -3.230 1.429 12.245 1.00 93.25 85 PHE 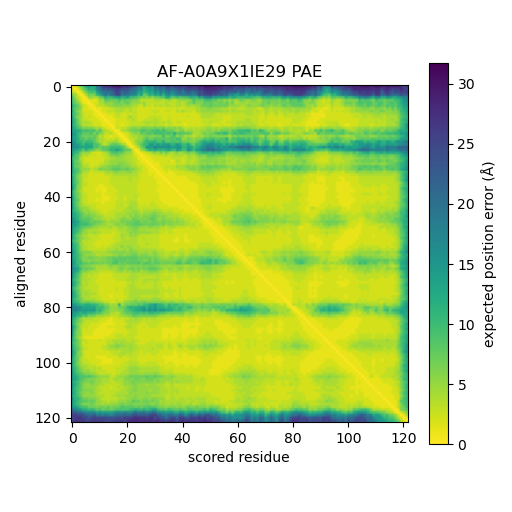A C 1
ATOM 653 O O . PHE A 1 85 ? -2.329 1.198 13.051 1.00 93.25 85 PHE A O 1
ATOM 660 N N . ALA A 1 86 ? -3.213 0.938 11.012 1.00 94.75 86 ALA A N 1
ATOM 661 C CA . ALA A 1 86 ? -2.073 0.257 10.440 1.00 94.75 86 ALA A CA 1
ATOM 662 C C . ALA A 1 86 ? -1.999 0.522 8.939 1.00 94.75 86 ALA A C 1
ATOM 664 O O . ALA A 1 86 ? -3.014 0.578 8.249 1.00 94.75 86 ALA A O 1
ATOM 665 N N . ALA A 1 87 ? -0.791 0.609 8.404 1.00 96.06 87 ALA A N 1
ATOM 666 C CA . ALA A 1 87 ? -0.583 0.673 6.969 1.00 96.06 87 ALA A CA 1
ATOM 667 C C . ALA A 1 87 ? 0.570 -0.226 6.537 1.00 96.06 87 ALA A C 1
ATOM 669 O O . ALA A 1 87 ? 1.424 -0.600 7.344 1.00 96.06 87 ALA A O 1
ATOM 670 N N . ALA A 1 88 ? 0.611 -0.560 5.254 1.00 95.94 88 ALA A N 1
ATOM 671 C CA . ALA A 1 88 ? 1.753 -1.210 4.643 1.00 95.94 88 ALA A CA 1
ATOM 672 C C . ALA A 1 88 ? 2.000 -0.682 3.235 1.00 95.94 88 ALA A C 1
ATOM 674 O O . ALA A 1 88 ? 1.097 -0.656 2.402 1.00 95.94 88 ALA A O 1
ATOM 675 N N . LEU A 1 89 ? 3.242 -0.292 2.977 1.00 96.31 89 LEU A N 1
ATOM 676 C CA . LEU A 1 89 ? 3.736 0.150 1.685 1.00 96.31 89 LEU A CA 1
ATOM 677 C C . LEU A 1 89 ? 4.516 -0.990 1.038 1.00 96.31 89 LEU A C 1
ATOM 679 O O . LEU A 1 89 ? 5.541 -1.406 1.572 1.00 96.31 89 LEU A O 1
ATOM 683 N N . ALA A 1 90 ? 4.053 -1.461 -0.114 1.00 96.06 90 ALA A N 1
ATOM 684 C CA . ALA A 1 90 ? 4.810 -2.321 -1.011 1.00 96.06 90 ALA A CA 1
ATOM 685 C C . ALA A 1 90 ? 5.265 -1.498 -2.221 1.00 96.06 90 ALA A C 1
ATOM 687 O O . ALA A 1 90 ? 4.449 -0.803 -2.820 1.00 96.06 90 ALA A O 1
ATOM 688 N N . ALA A 1 91 ? 6.537 -1.568 -2.602 1.00 95.88 91 ALA A N 1
ATOM 689 C CA . ALA A 1 91 ? 7.055 -0.846 -3.765 1.00 95.88 91 ALA A CA 1
ATOM 690 C C . ALA A 1 91 ? 8.097 -1.667 -4.524 1.00 95.88 91 ALA A C 1
ATOM 692 O O . ALA A 1 91 ? 8.806 -2.473 -3.916 1.00 95.88 91 ALA A O 1
ATOM 693 N N . THR A 1 92 ? 8.196 -1.450 -5.835 1.00 94.75 92 THR A N 1
ATOM 694 C CA . THR A 1 92 ? 9.312 -1.958 -6.643 1.00 94.75 92 THR A CA 1
ATOM 695 C C . THR A 1 92 ? 10.606 -1.217 -6.292 1.00 94.75 92 THR A C 1
ATOM 697 O O . THR A 1 92 ? 10.570 -0.055 -5.877 1.00 94.75 92 THR A O 1
ATOM 700 N N . LEU A 1 93 ? 11.767 -1.868 -6.431 1.00 90.81 93 LEU A N 1
ATOM 701 C CA . LEU A 1 93 ? 13.055 -1.249 -6.084 1.00 90.81 93 LEU A CA 1
ATOM 702 C C . LEU A 1 93 ? 13.447 -0.109 -7.028 1.00 90.81 93 LEU A C 1
ATOM 704 O O . LEU A 1 93 ? 14.121 0.823 -6.598 1.00 90.81 93 LEU A O 1
ATOM 708 N N . ASP A 1 94 ? 13.003 -0.153 -8.283 1.00 90.00 94 ASP A N 1
ATOM 709 C CA . ASP A 1 94 ? 13.160 0.954 -9.236 1.00 90.00 94 ASP A CA 1
ATOM 710 C C . ASP A 1 94 ? 12.218 2.144 -8.964 1.00 90.00 94 ASP A C 1
ATOM 712 O O . ASP A 1 94 ? 12.275 3.15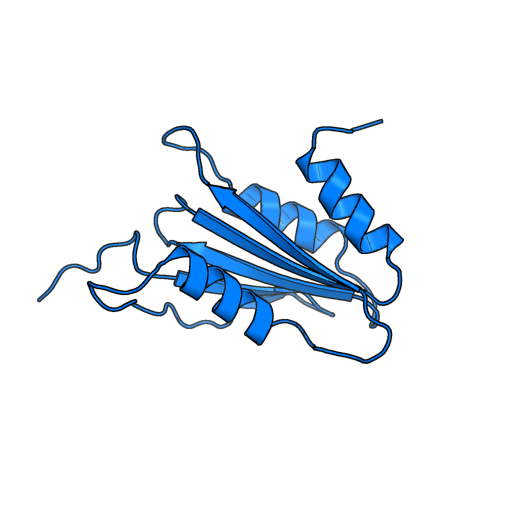5 -9.669 1.00 90.00 94 ASP A O 1
ATOM 716 N N . GLY A 1 95 ? 11.326 2.021 -7.974 1.00 90.06 95 GLY A N 1
ATOM 717 C CA . GLY A 1 95 ? 10.355 3.043 -7.600 1.00 90.06 95 GLY A CA 1
ATOM 718 C C . GLY A 1 95 ? 9.255 3.290 -8.633 1.00 90.06 95 GLY A C 1
ATOM 719 O O . GLY A 1 95 ? 8.514 4.256 -8.478 1.00 90.06 95 GLY A O 1
ATOM 720 N N . ALA A 1 96 ? 9.128 2.458 -9.671 1.00 92.06 96 ALA A N 1
ATOM 721 C CA . ALA A 1 96 ? 8.129 2.653 -10.717 1.00 92.06 96 ALA A CA 1
ATOM 722 C C . AL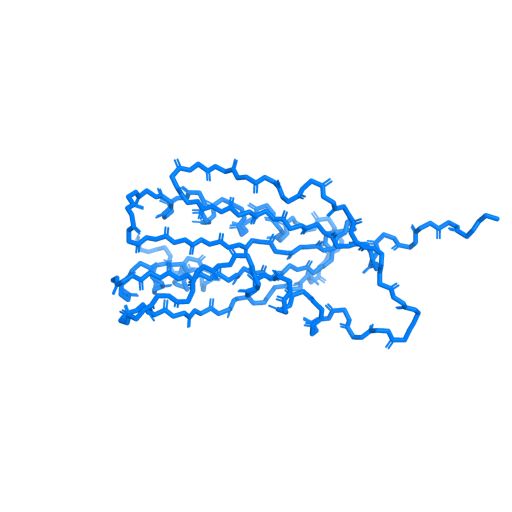A A 1 96 ? 6.694 2.480 -10.208 1.00 92.06 96 ALA A C 1
ATOM 724 O O . ALA A 1 96 ? 5.789 3.187 -10.651 1.00 92.06 96 ALA A O 1
ATOM 725 N N . ARG A 1 97 ? 6.484 1.544 -9.275 1.00 95.06 97 ARG A N 1
ATOM 726 C CA . ARG A 1 97 ? 5.157 1.194 -8.764 1.00 95.06 97 ARG A CA 1
ATOM 727 C C . ARG A 1 97 ? 5.167 1.074 -7.256 1.00 95.06 97 ARG A C 1
ATOM 729 O O . ARG A 1 97 ? 6.079 0.493 -6.664 1.00 95.06 97 ARG A O 1
ATOM 736 N N . ALA A 1 98 ? 4.109 1.579 -6.640 1.00 96.12 98 ALA A N 1
ATOM 737 C CA . ALA A 1 98 ? 3.902 1.462 -5.212 1.00 96.12 98 ALA A CA 1
ATOM 738 C C . ALA A 1 98 ? 2.425 1.239 -4.875 1.00 96.12 98 ALA A C 1
ATOM 740 O O . ALA A 1 98 ? 1.517 1.787 -5.500 1.00 96.12 98 ALA A O 1
ATOM 741 N N . VAL A 1 99 ? 2.189 0.423 -3.854 1.00 97.50 99 VAL A N 1
ATOM 742 C CA . VAL A 1 99 ? 0.872 0.155 -3.290 1.00 97.50 99 VAL A CA 1
ATOM 743 C C . VAL A 1 99 ? 0.913 0.416 -1.795 1.00 97.50 99 VAL A C 1
ATOM 745 O O . VAL A 1 99 ? 1.728 -0.162 -1.080 1.00 97.50 99 VAL A O 1
ATOM 748 N N . LEU A 1 100 ? -0.000 1.256 -1.320 1.00 97.12 100 LEU A N 1
ATOM 749 C CA . LEU A 1 100 ? -0.236 1.491 0.096 1.00 97.12 100 LEU A CA 1
ATOM 750 C C . LEU A 1 100 ? -1.558 0.837 0.503 1.00 97.12 100 LEU A C 1
ATOM 752 O O . LEU A 1 100 ? -2.622 1.227 0.026 1.00 97.12 100 LEU A O 1
ATOM 756 N N . ALA A 1 101 ? -1.491 -0.144 1.394 1.00 96.94 101 ALA A N 1
ATOM 757 C CA . ALA A 1 101 ? -2.643 -0.643 2.130 1.00 96.94 101 ALA A CA 1
ATOM 758 C C . ALA A 1 101 ? -2.800 0.172 3.413 1.00 96.94 101 ALA A C 1
ATOM 760 O O . ALA A 1 101 ? -1.829 0.347 4.145 1.00 96.94 101 ALA A O 1
ATOM 761 N N . VAL A 1 102 ? -4.008 0.649 3.694 1.00 96.06 102 VAL A N 1
ATOM 762 C CA . VAL A 1 102 ? -4.350 1.373 4.922 1.00 96.06 102 VAL A CA 1
ATOM 763 C C . VAL A 1 102 ? -5.535 0.683 5.573 1.00 96.06 102 VAL A C 1
ATOM 765 O O . VAL A 1 102 ? -6.544 0.439 4.917 1.00 96.06 102 VAL A O 1
ATOM 768 N N . GLY A 1 103 ? -5.399 0.374 6.855 1.00 95.69 103 GLY A N 1
ATOM 769 C CA . GLY A 1 103 ? -6.452 -0.117 7.726 1.00 95.69 103 GLY A CA 1
ATOM 770 C C . GLY A 1 103 ? -6.629 0.826 8.903 1.00 95.69 103 GLY A C 1
ATOM 771 O O . GLY A 1 103 ? -5.651 1.172 9.563 1.00 95.69 103 GLY A O 1
ATOM 772 N N . ALA A 1 104 ? -7.860 1.241 9.176 1.00 95.06 104 ALA A N 1
ATOM 773 C CA . ALA A 1 104 ? -8.163 2.011 10.374 1.00 95.06 104 ALA A CA 1
ATOM 774 C C . ALA A 1 104 ? -9.574 1.726 10.878 1.00 95.06 104 ALA A C 1
ATOM 776 O O . ALA A 1 104 ? -10.484 1.500 10.080 1.00 95.06 104 ALA A O 1
ATOM 777 N N . ARG A 1 105 ? -9.772 1.807 12.194 1.00 93.88 105 ARG A N 1
ATOM 778 C CA . ARG A 1 105 ? -11.115 1.731 12.787 1.00 93.88 105 ARG A CA 1
ATOM 779 C C . ARG A 1 105 ? -11.969 2.948 12.420 1.00 93.88 105 ARG A C 1
ATOM 781 O O . ARG A 1 105 ? -13.147 2.816 12.113 1.00 93.88 105 ARG A O 1
ATOM 788 N N . ASP A 1 106 ? -11.360 4.132 12.412 1.00 91.69 106 ASP A N 1
ATOM 789 C CA . ASP A 1 106 ? -12.001 5.371 11.968 1.00 91.69 106 ASP A CA 1
ATOM 790 C C . ASP A 1 106 ? -11.791 5.582 10.460 1.00 91.69 106 ASP A C 1
ATOM 792 O O . ASP A 1 106 ? -10.689 5.902 9.998 1.00 91.69 106 ASP A O 1
ATOM 796 N N . ALA A 1 107 ? -12.875 5.453 9.692 1.00 91.06 107 ALA A N 1
ATOM 797 C CA . ALA A 1 107 ? -12.885 5.653 8.245 1.00 91.06 107 ALA A CA 1
ATOM 798 C C . ALA A 1 107 ? -12.382 7.047 7.822 1.00 91.06 107 ALA A C 1
ATOM 800 O O . ALA A 1 107 ? -11.799 7.183 6.745 1.00 91.06 107 ALA A O 1
ATOM 801 N N . LYS A 1 108 ? -12.512 8.080 8.671 1.00 91.38 108 LYS A N 1
ATOM 802 C CA . LYS A 1 108 ? -11.995 9.425 8.361 1.00 91.38 108 LYS A CA 1
ATOM 803 C C . LYS A 1 108 ? -10.478 9.428 8.198 1.00 91.38 108 LYS A C 1
ATOM 805 O O . LYS A 1 108 ? -9.965 10.223 7.415 1.00 91.38 108 LYS A O 1
ATOM 810 N N . ARG A 1 109 ? -9.749 8.542 8.890 1.00 90.38 109 ARG A N 1
ATOM 811 C CA . ARG A 1 109 ? -8.293 8.404 8.704 1.00 90.38 109 ARG A CA 1
ATOM 812 C C . ARG A 1 109 ? -7.956 7.894 7.306 1.00 90.38 109 ARG A C 1
ATOM 814 O O . ARG A 1 109 ? -7.059 8.422 6.656 1.00 90.38 109 ARG A O 1
ATOM 821 N N . VAL A 1 110 ? -8.710 6.906 6.822 1.00 91.44 110 VAL A N 1
ATOM 822 C CA . VAL A 1 110 ? -8.551 6.360 5.466 1.00 91.44 110 VAL A CA 1
ATOM 823 C C . VAL A 1 110 ? -8.871 7.422 4.413 1.00 91.44 110 VAL A C 1
ATOM 825 O O . VAL A 1 110 ? -8.131 7.574 3.440 1.00 91.44 110 VAL A O 1
ATOM 828 N N . GLU A 1 111 ? -9.924 8.212 4.629 1.00 91.19 111 GLU A N 1
ATOM 829 C CA . GLU A 1 111 ? -10.297 9.285 3.706 1.00 91.19 111 GLU A CA 1
ATOM 830 C C . GLU A 1 111 ? -9.287 10.443 3.697 1.00 91.19 111 GLU A C 1
ATOM 832 O O . GLU A 1 111 ? -9.016 10.981 2.629 1.00 91.19 111 GLU A O 1
ATOM 837 N N . ARG A 1 112 ? -8.622 10.772 4.815 1.00 90.81 112 ARG A N 1
ATOM 838 C CA . ARG A 1 112 ? -7.518 11.756 4.804 1.00 90.81 112 ARG A CA 1
ATOM 839 C C . ARG A 1 112 ? -6.353 11.331 3.913 1.00 90.81 112 ARG A C 1
ATOM 841 O O . ARG A 1 112 ? -5.798 12.173 3.206 1.00 90.81 112 ARG A O 1
ATOM 848 N N . VAL A 1 113 ? -6.003 10.040 3.902 1.00 89.75 113 VAL A N 1
ATOM 849 C CA . VAL A 1 113 ? -4.993 9.503 2.969 1.00 89.75 113 VAL A CA 1
ATOM 850 C C . VAL A 1 113 ? -5.466 9.660 1.524 1.00 89.75 113 VAL A C 1
ATOM 852 O O . VAL A 1 113 ? -4.703 10.122 0.677 1.00 89.75 113 VAL A O 1
ATOM 855 N N . ARG A 1 114 ? -6.732 9.326 1.248 1.00 90.31 114 ARG A N 1
ATOM 856 C CA . ARG A 1 114 ? -7.335 9.469 -0.084 1.00 90.31 114 ARG A CA 1
ATOM 857 C C . ARG A 1 114 ? -7.314 10.923 -0.567 1.00 90.31 114 ARG A C 1
ATOM 859 O O . ARG A 1 114 ? -6.842 11.174 -1.671 1.00 90.31 114 ARG A O 1
ATOM 866 N N . SER A 1 115 ? -7.787 11.871 0.241 1.00 89.38 115 SER A N 1
ATOM 867 C CA . SER A 1 115 ? -7.810 13.297 -0.116 1.00 89.38 115 SER A CA 1
ATOM 868 C C . SER A 1 115 ? -6.406 13.844 -0.360 1.00 89.38 115 SER A C 1
ATOM 870 O O . SER A 1 115 ? -6.187 14.573 -1.323 1.00 89.38 115 SER A O 1
ATOM 872 N N . ALA A 1 116 ? -5.426 13.428 0.449 1.00 87.44 116 ALA A N 1
ATOM 873 C CA . ALA A 1 116 ? -4.041 13.852 0.278 1.00 87.44 116 ALA A CA 1
ATOM 874 C C . ALA A 1 116 ? -3.401 13.351 -1.030 1.00 87.44 116 ALA A C 1
ATOM 876 O O . ALA A 1 116 ? -2.493 14.003 -1.542 1.00 87.44 116 ALA A O 1
ATOM 877 N N . LEU A 1 117 ? -3.870 12.223 -1.576 1.00 84.19 117 LEU A N 1
ATOM 878 C CA . LEU A 1 117 ? -3.469 11.730 -2.898 1.00 84.19 117 LEU A CA 1
ATOM 879 C C . LEU A 1 117 ? -4.179 12.457 -4.045 1.00 84.19 117 LEU A C 1
ATOM 881 O O . LEU A 1 117 ? -3.602 12.595 -5.116 1.00 84.19 117 LEU A O 1
ATOM 885 N N . GLY A 1 118 ? -5.407 12.931 -3.821 1.00 78.44 118 GLY A N 1
ATOM 886 C CA . GLY A 1 118 ? -6.195 13.668 -4.813 1.00 78.44 118 GLY A CA 1
ATOM 887 C C . GLY A 1 118 ? -5.795 15.136 -5.002 1.00 78.44 118 GLY A C 1
ATOM 888 O O . GLY A 1 118 ? -6.398 15.810 -5.826 1.00 78.44 118 GLY A O 1
ATOM 889 N N . GLY A 1 119 ? -4.813 15.646 -4.249 1.00 65.44 119 GLY A N 1
ATOM 890 C CA . GLY A 1 119 ? -4.393 17.052 -4.318 1.00 65.44 119 GLY A CA 1
ATOM 891 C C . GLY A 1 119 ? -5.276 18.025 -3.527 1.00 65.44 119 GLY A C 1
ATOM 892 O O . GLY A 1 119 ? -5.000 19.222 -3.526 1.00 65.44 119 GLY A O 1
ATOM 893 N N . ASP A 1 120 ? -6.273 17.527 -2.793 1.00 50.28 120 ASP A N 1
ATOM 894 C CA . ASP A 1 120 ? -7.146 18.334 -1.935 1.00 50.28 120 ASP A CA 1
ATOM 895 C C . ASP A 1 120 ? -6.405 18.715 -0.640 1.00 50.28 120 ASP A C 1
ATOM 897 O O . ASP A 1 120 ? -6.568 18.116 0.428 1.00 50.28 120 ASP A O 1
ATOM 901 N N . ARG A 1 121 ? -5.522 19.714 -0.735 1.00 47.25 121 ARG A N 1
ATOM 902 C CA . ARG A 1 121 ? -5.093 20.508 0.421 1.00 47.25 121 ARG A CA 1
ATOM 903 C C . ARG A 1 121 ? -6.011 21.722 0.510 1.00 47.25 121 ARG A C 1
ATOM 905 O O . ARG A 1 121 ? -5.789 22.702 -0.193 1.00 47.25 121 ARG A O 1
ATOM 912 N N . ARG A 1 122 ? -7.034 21.634 1.359 1.00 41.03 122 ARG A N 1
ATOM 913 C CA . ARG A 1 122 ? -7.587 22.830 2.004 1.00 41.03 122 ARG A CA 1
ATOM 914 C C . ARG A 1 122 ? -6.667 23.265 3.134 1.00 41.03 122 ARG A C 1
ATOM 916 O O . ARG A 1 122 ? -6.123 22.360 3.810 1.00 41.03 122 ARG A O 1
#

Foldseek 3Di:
DDDQPLQQWKWKWKFEQHIDTPPDTDGHDPPDDSQVVQVVRFVVRDDPDPLKDKDKDKDFDPDQPDQVQVLLVVLSVVLGDDHFWMKMKMAGRSNGIIMMMIIGNDVVSVVVSVCSVVVPDD

Nearest PDB structures (foldseek):
  5nvl-assembly2_C  TM=3.641E-01  e=1.844E-02  Homo sapiens
  5xln-assembly1_A  TM=3.742E-01  e=3.277E-02  Homo sapiens
  2fkm-assembly1_X  TM=5.559E-01  e=3.714E-01  Pseudomonas aeruginosa
  2idv-assembly1_A  TM=2.981E-01  e=1.961E-01  Triticum aestivum
  2nrq-assembly1_A  TM=3.288E-01  e=5.437E+00  Saccharolobus solfataricus

Mean predicted aligned error: 5.29 Å